Protein AF-A0A7S0G5V7-F1 (afdb_monomer)

pLDDT: mean 76.87, std 15.33, range [42.5, 92.94]

Structure (mmCIF, N/CA/C/O backbone):
data_AF-A0A7S0G5V7-F1
#
_entry.id   AF-A0A7S0G5V7-F1
#
loop_
_atom_site.group_PDB
_atom_site.id
_atom_site.type_symbol
_atom_site.label_atom_id
_atom_site.label_alt_id
_atom_site.label_comp_id
_atom_site.label_asym_id
_atom_site.label_entity_id
_atom_site.label_seq_id
_atom_site.pdbx_PDB_ins_code
_atom_site.Cartn_x
_atom_site.Cartn_y
_atom_site.Cartn_z
_atom_site.occupancy
_atom_site.B_iso_or_equiv
_atom_site.auth_seq_id
_atom_site.auth_comp_id
_atom_site.auth_asym_id
_atom_site.auth_atom_id
_atom_site.pdbx_PDB_model_num
ATOM 1 N N . LEU A 1 1 ? 44.697 -11.756 -69.821 1.00 42.50 1 LEU A N 1
ATOM 2 C CA . LEU A 1 1 ? 44.846 -11.871 -68.350 1.00 42.50 1 LEU A CA 1
ATOM 3 C C . LEU A 1 1 ? 44.866 -10.443 -67.810 1.00 42.50 1 LEU A C 1
ATOM 5 O O . LEU A 1 1 ? 45.796 -9.719 -68.103 1.00 42.50 1 LEU A O 1
ATOM 9 N N . GLY A 1 2 ? 43.761 -9.874 -67.341 1.00 49.69 2 GLY A N 1
ATOM 10 C CA . GL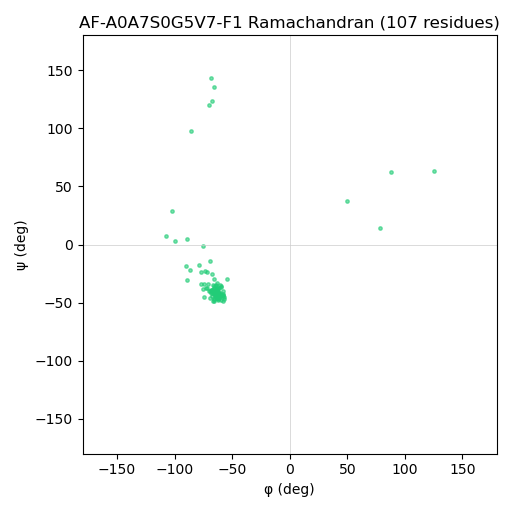Y A 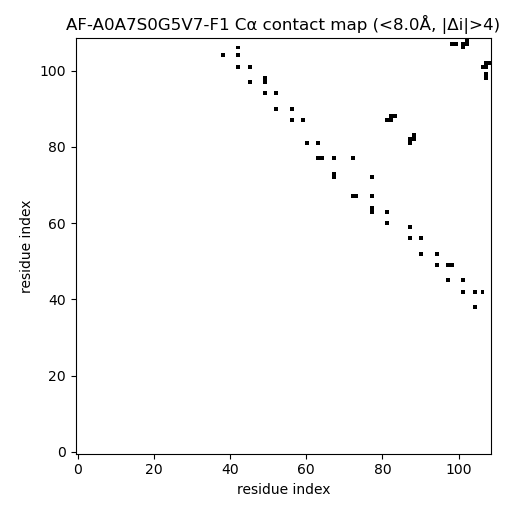1 2 ? 43.261 -10.069 -65.979 1.00 49.69 2 GLY A CA 1
ATOM 11 C C . GLY A 1 2 ? 43.080 -8.692 -65.328 1.00 49.69 2 GLY A C 1
ATOM 12 O O . GLY A 1 2 ? 43.785 -8.350 -64.394 1.00 49.69 2 GLY A O 1
ATOM 13 N N . GLY A 1 3 ? 42.182 -7.868 -65.878 1.00 48.44 3 GLY A N 1
ATOM 14 C CA . GLY A 1 3 ? 41.890 -6.512 -65.390 1.00 48.44 3 GLY A CA 1
ATOM 15 C C . GLY A 1 3 ? 40.592 -6.433 -64.590 1.00 48.44 3 GLY A C 1
ATOM 16 O O . GLY A 1 3 ? 39.904 -5.418 -64.620 1.00 48.44 3 GLY A O 1
ATOM 17 N N . ALA A 1 4 ? 40.191 -7.517 -63.925 1.00 50.19 4 ALA A N 1
ATOM 18 C CA . ALA A 1 4 ? 38.993 -7.505 -63.105 1.00 50.19 4 ALA A CA 1
ATOM 19 C C . ALA A 1 4 ? 39.317 -6.989 -61.694 1.00 50.19 4 ALA A C 1
ATOM 21 O O . ALA A 1 4 ? 39.639 -7.736 -60.779 1.00 50.19 4 ALA A O 1
ATOM 22 N N . SER A 1 5 ? 39.035 -5.701 -61.510 1.00 58.12 5 SER A N 1
ATOM 23 C CA . SER A 1 5 ? 38.118 -5.297 -60.443 1.00 58.12 5 SER A CA 1
ATOM 24 C C . SER A 1 5 ? 38.677 -5.029 -59.038 1.00 58.12 5 SER A C 1
ATOM 26 O O . SER A 1 5 ? 38.208 -5.572 -58.037 1.00 58.12 5 SER A O 1
ATOM 28 N N . SER A 1 6 ? 39.561 -4.031 -58.938 1.00 57.75 6 SER A N 1
ATOM 29 C CA . SER A 1 6 ? 39.791 -3.312 -57.670 1.00 57.75 6 SER A CA 1
ATOM 30 C C . SER A 1 6 ? 38.497 -2.644 -57.158 1.00 57.75 6 SER A C 1
ATOM 32 O O . SER A 1 6 ? 38.171 -2.708 -55.971 1.00 57.75 6 SER A O 1
ATOM 34 N N . ARG A 1 7 ? 37.656 -2.118 -58.068 1.00 58.00 7 ARG A N 1
ATOM 35 C CA . ARG A 1 7 ? 36.338 -1.556 -57.713 1.00 58.00 7 ARG A CA 1
ATOM 36 C C . ARG A 1 7 ? 35.378 -2.587 -57.115 1.00 58.00 7 ARG A C 1
ATOM 38 O O . ARG A 1 7 ? 34.771 -2.276 -56.094 1.00 58.00 7 ARG A O 1
ATOM 45 N N . ALA A 1 8 ? 35.253 -3.803 -57.663 1.00 61.16 8 ALA A N 1
ATOM 46 C CA . ALA A 1 8 ? 34.369 -4.804 -57.047 1.00 61.16 8 ALA A CA 1
ATOM 47 C C . ALA A 1 8 ? 34.945 -5.387 -55.753 1.00 61.16 8 ALA A C 1
ATOM 49 O O . ALA A 1 8 ? 34.183 -5.886 -54.927 1.00 61.16 8 ALA A O 1
ATOM 50 N N . PHE A 1 9 ? 36.264 -5.344 -55.547 1.00 58.91 9 PHE A N 1
ATOM 51 C CA . PHE A 1 9 ? 36.851 -5.710 -54.258 1.00 58.91 9 PHE A CA 1
ATOM 52 C C . PHE A 1 9 ? 36.503 -4.677 -53.171 1.00 58.91 9 PHE A C 1
ATOM 54 O O . PHE A 1 9 ? 36.015 -5.050 -52.103 1.00 58.91 9 PHE A O 1
ATOM 61 N N . CYS A 1 10 ? 36.639 -3.379 -53.467 1.00 61.44 10 CYS A N 1
ATOM 62 C CA . CYS A 1 10 ? 36.243 -2.303 -52.551 1.00 61.44 10 CYS A CA 1
ATOM 63 C C . CYS A 1 10 ? 34.727 -2.253 -52.303 1.00 61.44 10 CYS A C 1
ATOM 65 O O . CYS A 1 10 ? 34.300 -2.007 -51.174 1.00 61.44 10 CYS A O 1
ATOM 67 N N . GLN A 1 11 ? 33.909 -2.515 -53.327 1.00 61.50 11 GLN A N 1
ATOM 68 C CA . GLN A 1 11 ? 32.452 -2.525 -53.187 1.00 61.50 11 GLN A CA 1
ATOM 69 C C . GLN A 1 11 ? 31.983 -3.671 -52.279 1.00 61.50 11 GLN A C 1
ATOM 71 O O . GLN A 1 11 ? 31.311 -3.415 -51.285 1.00 61.50 11 GLN A O 1
ATOM 76 N N . ARG A 1 12 ? 32.471 -4.900 -52.503 1.00 61.84 12 ARG A N 1
ATOM 77 C CA . ARG A 1 12 ? 32.131 -6.066 -51.667 1.00 61.84 12 ARG A CA 1
ATOM 78 C C . ARG A 1 12 ? 32.514 -5.899 -50.198 1.00 61.84 12 ARG A C 1
ATOM 80 O O . ARG A 1 12 ? 31.786 -6.356 -49.321 1.00 61.84 12 ARG A O 1
ATOM 87 N N . ARG A 1 13 ? 33.639 -5.234 -49.908 1.00 63.12 13 ARG A N 1
ATOM 88 C CA . ARG A 1 13 ? 34.047 -4.939 -48.524 1.00 63.12 13 ARG A CA 1
ATOM 89 C C . ARG A 1 13 ? 33.094 -3.962 -47.836 1.00 63.12 13 ARG A C 1
ATOM 91 O O . ARG A 1 13 ? 32.764 -4.185 -46.674 1.00 63.12 13 ARG A O 1
ATOM 98 N N . ARG A 1 14 ? 32.631 -2.926 -48.546 1.00 61.56 14 ARG A N 1
ATOM 99 C CA . ARG A 1 14 ? 31.630 -1.980 -48.025 1.00 61.56 14 ARG A CA 1
ATOM 100 C C . ARG A 1 14 ? 30.289 -2.666 -47.790 1.00 61.56 14 ARG A C 1
ATOM 102 O O . ARG A 1 14 ? 29.751 -2.552 -46.693 1.00 61.56 14 ARG A O 1
ATOM 109 N N . ASP A 1 15 ? 29.813 -3.448 -48.752 1.00 65.88 15 ASP A N 1
ATOM 110 C CA . ASP A 1 15 ? 28.529 -4.149 -48.647 1.00 65.88 15 ASP A CA 1
ATOM 111 C C . ASP A 1 15 ? 28.540 -5.162 -47.484 1.00 65.88 15 ASP A C 1
ATOM 113 O O . ASP A 1 15 ? 27.605 -5.219 -46.685 1.00 65.88 15 ASP A O 1
ATOM 117 N N . ALA A 1 16 ? 29.648 -5.889 -47.291 1.00 65.75 16 ALA A N 1
ATOM 118 C CA . ALA A 1 16 ? 29.824 -6.786 -46.147 1.00 65.75 16 ALA A CA 1
ATOM 119 C C . ALA A 1 16 ? 29.842 -6.042 -44.797 1.00 65.75 16 ALA A C 1
ATOM 121 O O . ALA A 1 16 ? 29.352 -6.563 -43.793 1.00 65.75 16 ALA A O 1
ATOM 122 N N . GLN A 1 17 ? 30.396 -4.827 -44.750 1.00 64.50 17 GLN A N 1
ATOM 123 C CA . GLN A 1 17 ? 30.432 -4.006 -43.539 1.00 64.50 17 GLN A CA 1
ATOM 124 C C . GLN A 1 17 ? 29.045 -3.432 -43.202 1.00 64.50 17 GLN A C 1
ATOM 126 O O . GLN A 1 17 ? 28.662 -3.427 -42.032 1.00 64.50 17 GLN A O 1
ATOM 131 N N . VAL A 1 18 ? 28.261 -3.041 -44.214 1.00 68.56 18 VAL A N 1
ATOM 132 C CA . VAL A 1 18 ? 26.857 -2.615 -44.066 1.00 68.56 18 VAL A CA 1
ATOM 133 C C . VAL A 1 18 ? 25.986 -3.771 -43.573 1.00 68.56 18 VAL A C 1
ATOM 135 O O . VAL A 1 18 ? 25.249 -3.600 -42.606 1.00 68.56 18 VAL A O 1
ATOM 138 N N . MET A 1 19 ? 26.133 -4.969 -44.146 1.00 59.88 19 MET A N 1
ATOM 139 C CA . MET A 1 19 ? 25.376 -6.157 -43.728 1.00 59.88 19 MET A CA 1
ATOM 140 C C . MET A 1 19 ? 25.682 -6.586 -42.285 1.00 59.88 19 MET A C 1
ATOM 142 O O . MET A 1 19 ? 24.772 -6.951 -41.542 1.00 59.88 19 MET A O 1
ATOM 146 N N . LYS A 1 20 ? 26.948 -6.502 -41.846 1.00 61.12 20 LYS A N 1
ATOM 147 C CA . LYS A 1 20 ? 27.325 -6.759 -40.442 1.00 61.12 20 LYS A CA 1
ATOM 148 C C . LYS A 1 20 ? 26.692 -5.746 -39.485 1.00 61.12 20 LYS A C 1
ATOM 150 O O . LYS A 1 20 ? 26.219 -6.128 -38.418 1.00 61.12 20 LYS A O 1
ATOM 155 N N . ARG A 1 21 ? 26.647 -4.470 -39.877 1.00 59.59 21 ARG A N 1
ATOM 156 C CA . ARG A 1 21 ? 26.043 -3.392 -39.081 1.00 59.59 21 ARG A CA 1
ATOM 157 C C . ARG A 1 21 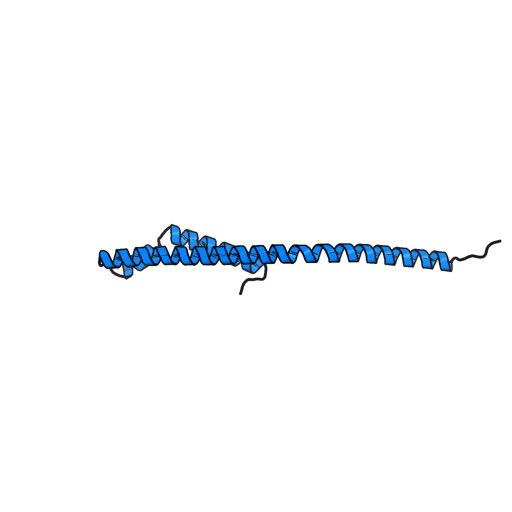? 24.520 -3.517 -39.018 1.00 59.59 21 ARG A C 1
ATOM 159 O O . ARG A 1 21 ? 23.956 -3.358 -37.944 1.00 59.59 21 ARG A O 1
ATOM 166 N N . ALA A 1 22 ? 23.879 -3.880 -40.129 1.00 59.19 22 ALA A N 1
ATOM 167 C CA . ALA A 1 22 ? 22.446 -4.155 -40.192 1.00 59.19 22 ALA A CA 1
ATOM 168 C C . ALA A 1 22 ? 22.065 -5.345 -39.300 1.00 59.19 22 ALA A C 1
ATOM 170 O O . ALA A 1 22 ? 21.171 -5.210 -38.474 1.00 59.19 22 ALA A O 1
ATOM 171 N N . ARG A 1 23 ? 22.803 -6.465 -39.368 1.00 58.47 23 ARG A N 1
ATOM 172 C CA . ARG A 1 23 ? 22.598 -7.613 -38.463 1.00 58.47 23 ARG A CA 1
ATOM 173 C C . ARG A 1 23 ? 22.772 -7.235 -36.993 1.00 58.47 23 ARG A C 1
ATOM 175 O O . ARG A 1 23 ? 21.949 -7.616 -36.174 1.00 58.47 23 ARG A O 1
ATOM 182 N N . SER A 1 24 ? 23.796 -6.447 -36.667 1.00 56.72 24 SER A N 1
ATOM 183 C CA . SER A 1 24 ? 24.013 -5.975 -35.294 1.00 56.72 24 SER A CA 1
ATOM 184 C C . SER A 1 24 ? 22.915 -5.024 -34.804 1.00 56.72 24 SER A C 1
ATOM 186 O O . SER A 1 24 ? 22.648 -4.989 -33.608 1.00 56.72 24 SER A O 1
ATOM 188 N N . ASN A 1 25 ? 22.285 -4.260 -35.702 1.00 57.03 25 ASN A N 1
ATOM 189 C CA . ASN A 1 25 ? 21.138 -3.423 -35.360 1.00 57.03 25 ASN A CA 1
ATOM 190 C C . ASN A 1 25 ? 19.880 -4.269 -35.152 1.00 57.03 25 ASN A C 1
ATOM 192 O O . ASN A 1 25 ? 19.200 -4.076 -34.157 1.00 57.03 25 ASN A O 1
ATOM 196 N N . VAL A 1 26 ? 19.600 -5.237 -36.030 1.00 57.44 26 VAL A N 1
ATOM 197 C CA . VAL A 1 26 ? 18.429 -6.126 -35.911 1.00 57.44 26 VAL A CA 1
ATOM 198 C C . VAL A 1 26 ? 18.430 -6.887 -34.580 1.00 57.44 26 VAL A C 1
ATOM 200 O O . VAL A 1 26 ? 17.393 -6.960 -33.934 1.00 57.44 26 VAL A O 1
ATOM 203 N N . VAL A 1 27 ? 19.594 -7.360 -34.116 1.00 54.91 27 VAL A N 1
ATOM 204 C CA . VAL A 1 27 ? 19.716 -8.007 -32.794 1.00 54.91 27 VAL A CA 1
ATOM 205 C C . VAL A 1 27 ? 19.373 -7.039 -31.651 1.00 54.91 27 VAL A C 1
ATOM 207 O O . VAL A 1 27 ? 18.691 -7.426 -30.713 1.00 54.91 27 VAL A O 1
ATOM 210 N N . ARG A 1 28 ? 19.751 -5.759 -31.758 1.00 47.59 28 ARG A N 1
ATOM 211 C CA . ARG A 1 28 ? 19.449 -4.734 -30.742 1.00 47.59 28 ARG A CA 1
ATOM 212 C C . ARG A 1 28 ? 17.983 -4.300 -30.683 1.00 47.59 28 ARG A C 1
ATOM 214 O O . ARG A 1 28 ? 17.568 -3.764 -29.662 1.00 47.59 28 ARG A O 1
ATOM 221 N N . TYR A 1 29 ? 17.220 -4.462 -31.762 1.00 49.81 29 TYR A N 1
ATOM 222 C CA . TYR A 1 29 ? 15.797 -4.102 -31.775 1.00 49.81 29 TYR A CA 1
ATOM 223 C C . TYR A 1 29 ? 14.893 -5.234 -31.269 1.00 49.81 29 TYR A C 1
ATOM 225 O O . TYR A 1 29 ? 13.802 -4.941 -30.799 1.00 49.81 29 TYR A O 1
ATOM 233 N N . ALA A 1 30 ? 15.347 -6.491 -31.304 1.00 45.12 30 ALA A N 1
ATOM 234 C CA . ALA A 1 30 ? 14.562 -7.638 -30.842 1.00 45.12 30 ALA A CA 1
ATOM 235 C C . ALA A 1 30 ? 14.509 -7.767 -29.305 1.00 45.12 30 ALA A C 1
ATOM 237 O O . ALA A 1 30 ? 13.476 -8.128 -28.760 1.00 45.12 30 ALA A O 1
ATOM 238 N N . GLU A 1 31 ? 15.576 -7.404 -28.587 1.00 50.06 31 GLU A N 1
ATOM 239 C CA . GLU A 1 31 ? 15.623 -7.489 -27.111 1.00 50.06 31 GLU A CA 1
ATOM 240 C C . GLU A 1 31 ? 14.700 -6.473 -26.407 1.00 50.06 31 GLU A C 1
ATOM 242 O O . GLU A 1 31 ? 14.444 -6.568 -25.208 1.00 50.06 31 GLU A O 1
ATOM 247 N N . LYS A 1 32 ? 14.204 -5.469 -27.140 1.00 47.50 32 LYS A N 1
ATOM 248 C CA . LYS A 1 32 ? 13.457 -4.347 -26.565 1.00 47.50 32 LYS A CA 1
ATOM 249 C C . LYS A 1 32 ? 11.944 -4.573 -26.493 1.00 47.50 32 LYS A C 1
ATOM 251 O O . LYS A 1 32 ? 11.290 -3.857 -25.744 1.00 47.50 32 LYS A O 1
ATOM 256 N N . GLU A 1 33 ? 11.394 -5.526 -27.245 1.00 51.66 33 GLU A N 1
ATOM 257 C CA . GLU A 1 33 ? 9.938 -5.744 -27.279 1.00 51.66 33 GLU A CA 1
ATOM 258 C C . GLU A 1 33 ? 9.444 -6.735 -26.217 1.00 51.66 33 GLU A C 1
ATOM 260 O O . GLU A 1 33 ? 8.365 -6.529 -25.677 1.00 51.66 33 GLU A O 1
ATOM 265 N N . GLU A 1 34 ? 10.241 -7.726 -25.806 1.00 54.91 34 GLU A N 1
ATOM 266 C CA . GLU A 1 34 ? 9.793 -8.708 -24.795 1.00 54.91 34 GLU A CA 1
ATOM 267 C C . GLU A 1 34 ? 9.821 -8.171 -23.353 1.00 54.91 34 GLU A C 1
ATOM 269 O O . GLU A 1 34 ? 9.059 -8.610 -22.498 1.00 54.91 34 GLU A O 1
ATOM 274 N N . THR A 1 35 ? 10.647 -7.162 -23.072 1.00 58.88 35 THR A N 1
ATOM 275 C CA . THR A 1 35 ? 10.784 -6.597 -21.715 1.00 58.88 35 THR A CA 1
ATOM 276 C C . THR A 1 35 ? 9.652 -5.647 -21.324 1.00 58.88 35 THR A C 1
ATOM 278 O O . THR A 1 35 ? 9.468 -5.360 -20.141 1.00 58.88 35 THR A O 1
ATOM 281 N N . PHE A 1 36 ? 8.881 -5.143 -22.291 1.00 58.91 36 PHE A N 1
ATOM 282 C CA . PHE A 1 36 ? 7.839 -4.150 -22.025 1.00 58.91 36 PHE A CA 1
ATOM 283 C C . PHE A 1 36 ? 6.599 -4.782 -21.376 1.00 58.91 36 PHE A C 1
ATOM 285 O O . PHE A 1 36 ? 6.028 -4.203 -20.449 1.00 58.91 36 PHE A O 1
ATOM 292 N N . ASP A 1 37 ? 6.234 -5.992 -21.808 1.00 72.81 37 ASP A N 1
ATOM 293 C CA . ASP A 1 37 ? 5.077 -6.725 -21.286 1.00 72.81 37 ASP A CA 1
ATOM 294 C C . ASP A 1 37 ? 5.323 -7.253 -19.864 1.00 72.81 37 ASP A C 1
ATOM 296 O O . ASP A 1 37 ? 4.436 -7.163 -19.015 1.00 72.81 37 ASP A O 1
ATOM 300 N N . GLU A 1 38 ? 6.539 -7.713 -19.554 1.00 75.88 38 GLU A N 1
ATOM 301 C CA . GLU A 1 38 ? 6.913 -8.145 -18.197 1.00 75.88 38 GLU A CA 1
ATOM 302 C C . GLU A 1 38 ? 6.894 -6.981 -17.197 1.00 75.88 38 GLU A C 1
ATOM 304 O O . GLU A 1 38 ? 6.387 -7.108 -16.082 1.00 75.88 38 GLU A O 1
ATOM 309 N N . VAL A 1 39 ? 7.397 -5.813 -17.605 1.00 82.06 39 VAL A N 1
ATOM 310 C CA . VAL A 1 39 ? 7.400 -4.598 -16.778 1.00 82.06 39 VAL A CA 1
ATOM 311 C C . VAL A 1 39 ? 5.977 -4.071 -16.560 1.00 82.06 39 VAL A C 1
ATOM 313 O O . VAL A 1 39 ? 5.634 -3.655 -15.451 1.00 82.06 39 VAL A O 1
ATOM 316 N N . ALA A 1 40 ? 5.122 -4.131 -17.584 1.00 83.12 40 ALA A N 1
ATOM 317 C CA . ALA A 1 40 ? 3.710 -3.780 -17.463 1.00 83.12 40 ALA A CA 1
ATOM 318 C C . ALA A 1 40 ? 2.943 -4.756 -16.551 1.00 83.12 40 ALA A C 1
ATOM 320 O O . ALA A 1 40 ? 2.164 -4.314 -15.703 1.00 83.12 40 ALA A O 1
ATOM 321 N N . ALA A 1 41 ? 3.193 -6.064 -16.677 1.00 86.12 41 ALA A N 1
ATOM 322 C CA . ALA A 1 41 ? 2.614 -7.086 -15.807 1.00 86.12 41 ALA A CA 1
ATOM 323 C C . ALA A 1 41 ? 3.040 -6.875 -14.347 1.00 86.12 41 ALA A C 1
ATOM 325 O O . ALA A 1 41 ? 2.192 -6.816 -13.456 1.00 86.12 41 ALA A O 1
ATOM 326 N N . ARG A 1 42 ? 4.332 -6.624 -14.109 1.00 87.38 42 ARG A N 1
ATOM 327 C CA . ARG A 1 42 ? 4.865 -6.315 -12.778 1.00 87.38 42 ARG A CA 1
ATOM 328 C C . ARG A 1 42 ? 4.226 -5.065 -12.173 1.00 87.38 42 ARG A C 1
ATOM 330 O O . ARG A 1 42 ? 3.843 -5.067 -11.005 1.00 87.38 42 ARG A O 1
ATOM 337 N N . ALA A 1 43 ? 4.059 -4.002 -12.959 1.00 86.94 43 ALA A N 1
ATOM 338 C CA . ALA A 1 43 ? 3.390 -2.787 -12.503 1.00 86.94 43 ALA A CA 1
ATOM 339 C C . ALA A 1 43 ? 1.908 -3.026 -12.154 1.00 86.94 43 ALA A C 1
ATOM 341 O O . ALA A 1 43 ? 1.391 -2.420 -11.211 1.00 86.94 43 ALA A O 1
ATOM 342 N N . ALA A 1 44 ? 1.217 -3.901 -12.890 1.00 87.19 44 ALA A N 1
ATOM 343 C CA . ALA A 1 44 ? -0.159 -4.289 -12.589 1.00 87.19 44 ALA A CA 1
ATOM 344 C C . ALA A 1 44 ? -0.255 -5.093 -11.281 1.00 87.19 44 ALA A C 1
ATOM 346 O O . ALA A 1 44 ? -1.092 -4.771 -10.437 1.00 87.19 44 ALA A O 1
ATOM 347 N N . GLU A 1 45 ? 0.642 -6.060 -11.072 1.00 88.50 45 GLU A N 1
ATOM 348 C CA . GLU A 1 45 ? 0.734 -6.829 -9.823 1.00 88.50 45 GLU A CA 1
ATOM 349 C C . GLU A 1 45 ? 0.962 -5.912 -8.615 1.00 88.50 45 GLU A C 1
ATOM 351 O O . GLU A 1 45 ? 0.242 -5.989 -7.619 1.00 88.50 45 GLU A O 1
ATOM 356 N N . ILE A 1 46 ? 1.923 -4.987 -8.717 1.00 90.19 46 ILE A N 1
ATOM 357 C CA . ILE A 1 46 ? 2.227 -4.026 -7.649 1.00 90.19 46 ILE A CA 1
ATOM 358 C C . ILE A 1 46 ? 0.993 -3.184 -7.304 1.00 90.19 46 ILE A C 1
ATOM 360 O O . ILE A 1 46 ? 0.696 -2.982 -6.125 1.00 90.19 46 ILE A O 1
ATOM 364 N N . LYS A 1 47 ? 0.235 -2.723 -8.306 1.00 88.69 47 LYS A N 1
ATOM 365 C CA . LYS A 1 47 ? -1.003 -1.957 -8.083 1.00 88.69 47 LYS A CA 1
ATOM 366 C C . LYS A 1 47 ? -2.061 -2.774 -7.347 1.00 88.69 47 LYS A C 1
ATOM 368 O O . LYS A 1 47 ? -2.667 -2.261 -6.408 1.00 88.69 47 LYS A O 1
ATOM 373 N N . GLU A 1 48 ? -2.255 -4.034 -7.726 1.00 90.00 48 GLU A N 1
ATOM 374 C CA . GLU A 1 48 ? -3.210 -4.914 -7.049 1.00 90.00 48 GLU A CA 1
ATOM 375 C C . GLU A 1 48 ? -2.818 -5.144 -5.582 1.00 90.00 48 GLU A C 1
ATOM 377 O O . GLU A 1 48 ? -3.660 -5.050 -4.682 1.00 90.00 48 GLU A O 1
ATOM 382 N N . VAL A 1 49 ? -1.525 -5.361 -5.319 1.00 92.06 49 VAL A N 1
ATOM 383 C CA . VAL A 1 49 ? -0.997 -5.508 -3.956 1.00 92.06 49 VAL A CA 1
ATOM 384 C C . VAL A 1 49 ? -1.192 -4.221 -3.150 1.00 92.06 49 VAL A C 1
ATOM 386 O O . VAL A 1 49 ? -1.670 -4.283 -2.015 1.00 92.06 49 VAL A O 1
ATOM 389 N N . ILE A 1 50 ? -0.895 -3.052 -3.729 1.00 91.94 50 ILE A N 1
ATOM 390 C CA . ILE A 1 50 ? -1.124 -1.741 -3.099 1.00 91.94 50 ILE A CA 1
ATOM 391 C C . ILE A 1 50 ? -2.600 -1.574 -2.716 1.00 91.94 50 ILE A C 1
ATOM 393 O O . ILE A 1 50 ? -2.905 -1.178 -1.586 1.00 91.94 50 ILE A O 1
ATOM 397 N N . ASP A 1 51 ? -3.528 -1.902 -3.615 1.00 92.69 51 ASP A N 1
ATOM 398 C CA . ASP A 1 51 ? -4.963 -1.813 -3.340 1.00 92.69 51 ASP A CA 1
ATOM 399 C C . ASP A 1 51 ? -5.404 -2.794 -2.246 1.00 92.69 51 ASP A C 1
ATOM 401 O O . ASP A 1 51 ? -6.212 -2.444 -1.376 1.00 92.69 51 ASP A O 1
ATOM 405 N N 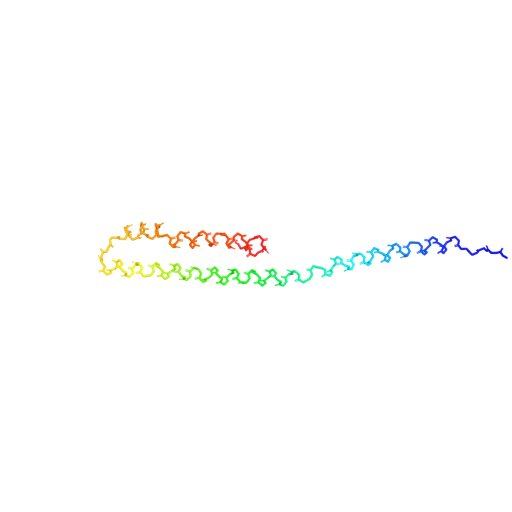. GLY A 1 52 ? -4.854 -4.010 -2.240 1.00 91.06 52 GLY A N 1
ATOM 406 C CA . GLY A 1 52 ? -5.070 -4.995 -1.182 1.00 91.06 52 GLY A CA 1
ATOM 407 C C . GLY A 1 52 ? -4.605 -4.490 0.187 1.00 91.06 52 GLY A C 1
ATOM 408 O O . GLY A 1 52 ? -5.362 -4.542 1.163 1.00 91.06 52 GLY A O 1
ATOM 409 N N . LEU A 1 53 ? -3.398 -3.927 0.253 1.00 92.25 53 LEU A N 1
ATOM 410 C CA . LEU A 1 53 ? -2.822 -3.351 1.470 1.00 92.25 53 LEU A CA 1
ATOM 411 C C . LEU A 1 53 ? -3.627 -2.145 1.974 1.00 92.25 53 LEU A C 1
ATOM 413 O O . LEU A 1 53 ? -3.902 -2.044 3.173 1.00 92.25 53 LEU A O 1
ATOM 417 N N . LYS A 1 54 ? -4.095 -1.270 1.075 1.00 91.62 54 LYS A N 1
ATOM 418 C CA . LYS A 1 54 ? -4.971 -0.136 1.420 1.00 91.62 54 LYS A CA 1
ATOM 419 C C . LYS A 1 54 ? -6.304 -0.600 2.009 1.00 91.62 54 LYS A C 1
ATOM 421 O O . LYS A 1 54 ? -6.740 -0.064 3.031 1.00 91.62 54 LYS A O 1
ATOM 426 N N . LYS A 1 55 ? -6.927 -1.627 1.423 1.00 92.75 55 LYS A N 1
ATOM 427 C CA . LYS A 1 55 ? -8.155 -2.239 1.964 1.00 92.75 55 LYS A CA 1
ATOM 428 C C . LYS A 1 55 ? -7.915 -2.866 3.335 1.00 92.75 55 LYS A C 1
ATOM 430 O O . LYS A 1 55 ? -8.741 -2.708 4.232 1.00 92.75 55 LYS A O 1
ATOM 435 N N . PHE A 1 56 ? -6.792 -3.557 3.521 1.00 92.06 56 PHE A N 1
ATOM 436 C CA . PHE A 1 56 ? -6.449 -4.159 4.809 1.00 92.06 56 PHE A CA 1
ATOM 437 C C . PHE A 1 56 ? -6.234 -3.095 5.895 1.00 92.06 56 PHE A C 1
ATOM 439 O O . PHE A 1 56 ? -6.796 -3.204 6.984 1.00 92.06 56 PHE A O 1
ATOM 446 N N . ARG A 1 57 ? -5.536 -2.001 5.566 1.00 90.75 57 ARG A N 1
ATOM 447 C CA . ARG A 1 57 ? -5.388 -0.831 6.444 1.00 90.75 57 ARG A CA 1
ATOM 448 C C . ARG A 1 57 ? -6.738 -0.236 6.847 1.00 90.75 57 ARG A C 1
ATOM 450 O O . ARG A 1 57 ? -6.944 0.048 8.024 1.00 90.75 57 ARG A O 1
ATOM 457 N N . GLN A 1 58 ? -7.663 -0.070 5.898 1.00 91.12 58 GLN A N 1
ATOM 458 C CA . GLN A 1 58 ? -9.013 0.426 6.193 1.00 91.12 58 GLN A CA 1
ATOM 459 C C . GLN A 1 58 ? -9.769 -0.495 7.151 1.00 91.12 58 GLN A C 1
ATOM 461 O O . GLN A 1 58 ? -10.330 -0.003 8.122 1.00 91.12 58 GLN A O 1
ATOM 466 N N . ARG A 1 59 ? -9.707 -1.818 6.959 1.00 92.25 59 ARG A N 1
ATOM 467 C CA . ARG A 1 59 ? -10.350 -2.779 7.874 1.00 92.25 59 ARG A CA 1
ATOM 468 C C . ARG A 1 59 ? -9.849 -2.645 9.310 1.00 92.25 59 ARG A C 1
ATOM 470 O O . ARG A 1 59 ? -10.658 -2.592 10.226 1.00 92.25 59 ARG A O 1
ATOM 477 N N . ILE A 1 60 ? -8.537 -2.500 9.509 1.00 89.75 60 ILE A N 1
ATOM 478 C CA . ILE A 1 60 ? -7.963 -2.272 10.848 1.00 89.75 60 ILE A CA 1
ATOM 479 C C . ILE A 1 60 ? -8.517 -0.975 11.460 1.00 89.75 60 ILE A C 1
ATOM 481 O O . ILE A 1 60 ? -8.865 -0.932 12.644 1.00 89.75 60 ILE A O 1
ATOM 485 N N . ILE A 1 61 ? -8.629 0.091 10.665 1.00 89.00 61 ILE A N 1
ATOM 486 C CA . ILE A 1 61 ? -9.205 1.364 11.117 1.00 89.00 61 ILE A CA 1
ATOM 487 C C . ILE A 1 61 ? -10.692 1.199 11.472 1.00 89.00 61 ILE A C 1
ATOM 489 O O . ILE A 1 61 ? -11.146 1.693 12.506 1.00 89.00 61 ILE A O 1
ATOM 493 N N . ASP A 1 62 ? -11.456 0.474 10.667 1.00 91.00 62 ASP A N 1
ATOM 494 C CA . ASP A 1 62 ? -12.882 0.243 10.893 1.00 91.00 62 ASP A CA 1
ATOM 495 C C . ASP A 1 62 ? -13.133 -0.620 12.137 1.00 91.00 62 ASP A C 1
ATOM 497 O O . ASP A 1 62 ? -14.009 -0.313 12.953 1.00 91.00 62 ASP A O 1
ATOM 501 N N . ASP A 1 63 ? -12.316 -1.647 12.350 1.00 89.44 63 ASP A N 1
ATOM 502 C CA . ASP A 1 63 ? -12.395 -2.513 13.524 1.00 89.44 63 ASP A CA 1
ATOM 503 C C . ASP A 1 63 ? -12.044 -1.742 14.799 1.00 89.44 63 ASP A C 1
ATO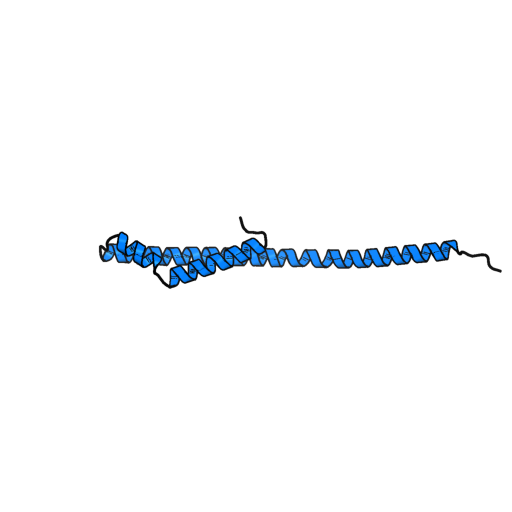M 505 O O . ASP A 1 63 ? -12.795 -1.752 15.779 1.00 89.44 63 ASP A O 1
ATOM 509 N N . THR A 1 64 ? -10.939 -0.995 14.785 1.00 86.75 64 THR A N 1
ATOM 510 C CA . THR A 1 64 ? -10.509 -0.187 15.936 1.00 86.75 64 THR A CA 1
ATOM 511 C C . THR A 1 64 ? -11.486 0.947 16.246 1.00 86.75 64 THR A C 1
ATOM 513 O O . THR A 1 64 ? -11.768 1.207 17.419 1.00 86.75 64 THR A O 1
ATOM 516 N N . THR A 1 65 ? -12.071 1.595 15.235 1.00 87.50 65 THR A N 1
ATOM 517 C CA . THR A 1 65 ? -13.121 2.608 15.438 1.00 87.50 65 THR A CA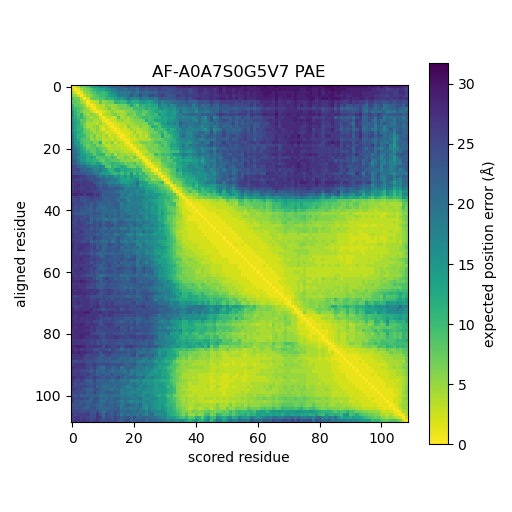 1
ATOM 518 C C . THR A 1 65 ? -14.411 1.998 15.968 1.00 87.50 65 THR A C 1
ATOM 520 O O . THR A 1 65 ? -15.036 2.575 16.863 1.00 87.50 65 THR A O 1
ATOM 523 N N . SER A 1 66 ? -14.797 0.818 15.487 1.00 89.38 66 SER A N 1
ATOM 524 C CA . SER A 1 66 ? -15.956 0.080 15.991 1.00 89.38 66 SER A CA 1
ATOM 525 C C . SER A 1 66 ? -15.766 -0.334 17.449 1.00 89.38 66 SER A C 1
ATOM 527 O O . SER A 1 66 ? -16.675 -0.161 18.266 1.00 89.38 66 SER A O 1
ATOM 529 N N . LEU A 1 67 ? -14.572 -0.808 17.813 1.00 87.19 67 LEU A N 1
ATOM 530 C CA . LEU A 1 67 ? -14.213 -1.118 19.196 1.00 87.19 67 LEU A CA 1
ATOM 531 C C . LEU A 1 67 ? -14.235 0.136 20.072 1.00 87.19 67 LEU A C 1
ATOM 533 O O . LEU A 1 67 ? -14.862 0.125 21.128 1.00 87.19 67 LEU A O 1
ATOM 537 N N . ALA A 1 68 ? -13.644 1.240 19.615 1.00 86.06 68 ALA A N 1
ATOM 538 C CA . ALA A 1 68 ? -13.627 2.502 20.351 1.00 86.06 68 ALA A CA 1
ATOM 539 C C . ALA A 1 68 ? -15.024 3.073 20.612 1.00 86.06 68 ALA A C 1
ATOM 541 O O . ALA A 1 68 ? -15.274 3.590 21.702 1.00 86.06 68 ALA A O 1
ATOM 542 N N . LYS A 1 69 ? -15.947 2.944 19.649 1.00 87.00 69 LYS A N 1
ATOM 543 C CA . LYS A 1 69 ? -17.360 3.306 19.836 1.00 87.00 69 LYS A CA 1
ATOM 544 C C . LYS A 1 69 ? -18.009 2.463 20.935 1.00 87.00 69 LYS A C 1
ATOM 546 O O . LYS A 1 69 ? -18.703 3.022 21.781 1.00 87.00 69 LYS A O 1
ATOM 551 N N . LYS A 1 70 ? -17.745 1.149 20.970 1.00 88.25 70 LYS A N 1
ATOM 552 C CA . LYS A 1 70 ? -18.267 0.242 22.012 1.00 88.25 70 LYS A CA 1
ATOM 553 C C . LYS A 1 70 ? -17.763 0.615 23.407 1.00 88.25 70 LYS A C 1
ATOM 555 O O . LYS A 1 70 ? -18.549 0.635 24.347 1.00 88.25 70 LYS A O 1
ATOM 560 N N . ILE A 1 71 ? -16.482 0.962 23.535 1.00 87.38 71 ILE A N 1
ATOM 561 C CA . ILE A 1 71 ? -15.868 1.325 24.826 1.00 87.38 71 ILE A CA 1
ATOM 562 C C . ILE A 1 71 ? -15.977 2.823 25.166 1.00 87.38 71 ILE A C 1
ATOM 564 O O . ILE A 1 71 ? -15.410 3.259 26.164 1.00 87.38 71 ILE A O 1
ATOM 568 N N . LYS A 1 72 ? -16.677 3.623 24.343 1.00 86.25 72 LYS A N 1
ATOM 569 C CA . LYS A 1 72 ? -16.789 5.092 24.468 1.00 86.25 72 LYS A CA 1
ATOM 570 C C . LYS A 1 72 ? -15.429 5.790 24.634 1.00 86.25 72 LYS A C 1
ATOM 572 O O . LYS A 1 72 ? -15.303 6.763 25.377 1.00 86.25 72 LYS A O 1
ATOM 577 N N . ALA A 1 73 ? -14.398 5.296 23.947 1.00 80.62 73 ALA A N 1
ATOM 578 C CA . ALA A 1 73 ? -13.064 5.874 24.036 1.00 80.62 73 ALA A CA 1
ATOM 579 C C . ALA A 1 73 ? -13.022 7.279 23.402 1.00 80.62 73 ALA A C 1
ATOM 581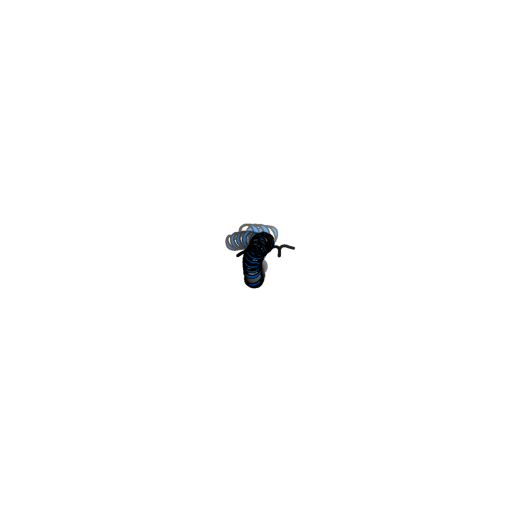 O O . ALA A 1 73 ? -13.646 7.517 22.362 1.00 80.62 73 ALA A O 1
ATOM 582 N N . PRO A 1 74 ? -12.252 8.218 23.979 1.00 85.12 74 PRO A N 1
ATOM 583 C CA . PRO A 1 74 ? -12.088 9.544 23.403 1.00 85.12 74 PRO A CA 1
ATOM 584 C C . PRO A 1 74 ? -11.345 9.458 22.064 1.00 85.12 74 PRO A C 1
ATOM 586 O O . PRO A 1 74 ? -10.304 8.808 21.953 1.00 85.12 74 PRO A O 1
ATOM 589 N N . GLN A 1 75 ? -11.831 10.186 21.054 1.00 82.00 75 GLN A N 1
ATOM 590 C CA . GLN A 1 75 ? -11.274 10.164 19.692 1.00 82.00 75 GLN A CA 1
ATOM 591 C C . GLN A 1 75 ? -9.768 10.467 19.631 1.00 82.00 75 GLN A C 1
ATOM 593 O O . GLN A 1 75 ? -9.070 9.947 18.764 1.00 82.00 75 GLN A O 1
ATOM 598 N N . LYS A 1 76 ? -9.244 11.275 20.566 1.00 83.31 76 LYS A N 1
ATOM 599 C CA . LYS A 1 76 ? -7.804 11.561 20.669 1.00 83.31 76 LYS A CA 1
ATOM 600 C C . LYS A 1 76 ? -6.981 10.287 20.894 1.00 83.31 76 LYS A C 1
ATOM 602 O O . LYS A 1 76 ? -5.982 10.082 20.215 1.00 83.31 76 LYS A O 1
ATOM 607 N N . LYS A 1 77 ? -7.440 9.400 21.784 1.00 81.56 77 LYS A N 1
ATOM 608 C CA . LYS A 1 77 ? -6.754 8.138 22.102 1.00 81.56 77 LYS A CA 1
ATOM 609 C C . LYS A 1 77 ? -6.841 7.130 20.964 1.00 81.56 77 LYS A C 1
ATOM 611 O O . LYS A 1 77 ? -5.878 6.415 20.726 1.00 81.56 77 LYS A O 1
ATOM 616 N N . LEU A 1 78 ? -7.948 7.124 20.222 1.00 83.31 78 LEU A N 1
ATOM 617 C CA . LEU A 1 78 ? -8.072 6.316 19.011 1.00 83.31 78 LEU A CA 1
ATOM 618 C C . LEU A 1 78 ? -7.051 6.739 17.947 1.00 83.31 78 LEU A C 1
ATOM 620 O O . LEU A 1 78 ? -6.353 5.890 17.405 1.00 83.31 78 LEU A O 1
ATOM 624 N N . LYS A 1 79 ? -6.924 8.043 17.675 1.00 83.50 79 LYS A N 1
ATOM 625 C CA . LYS A 1 79 ? -5.941 8.550 16.704 1.00 83.50 79 LYS A CA 1
ATOM 626 C C . LYS A 1 79 ? -4.504 8.216 17.117 1.00 83.50 79 LYS A C 1
ATOM 628 O O . LYS A 1 79 ? -3.720 7.789 16.279 1.00 83.50 79 LYS A O 1
ATOM 633 N N . GLU A 1 80 ? -4.180 8.352 18.405 1.00 84.75 80 GLU A N 1
ATOM 634 C CA . GLU A 1 80 ? -2.875 7.945 18.948 1.00 84.75 80 GLU A CA 1
ATOM 635 C C . GLU A 1 80 ? -2.622 6.437 18.797 1.00 84.75 80 GLU A C 1
ATOM 637 O O . GLU A 1 80 ? -1.512 6.039 18.453 1.00 84.75 80 GLU A O 1
ATOM 642 N N . ALA A 1 81 ? -3.633 5.599 19.047 1.00 83.00 81 ALA A N 1
ATOM 643 C CA . ALA A 1 81 ? -3.521 4.147 18.929 1.00 83.00 81 ALA A CA 1
ATOM 644 C C . ALA A 1 81 ? -3.356 3.699 17.470 1.00 83.00 81 ALA A C 1
ATOM 646 O O . ALA A 1 81 ? -2.507 2.862 17.184 1.00 83.00 81 ALA A O 1
ATOM 647 N N . LEU A 1 82 ? -4.110 4.304 16.549 1.00 83.62 82 LEU A N 1
ATOM 648 C CA . LEU A 1 82 ? -3.989 4.067 15.110 1.00 83.62 82 LEU A CA 1
ATOM 649 C C . LEU A 1 82 ? -2.603 4.451 14.584 1.00 83.62 82 LEU A C 1
ATOM 651 O O . LEU A 1 82 ? -2.001 3.686 13.839 1.00 83.62 82 LEU A O 1
ATOM 655 N N . ALA A 1 83 ? -2.067 5.594 15.019 1.00 81.69 83 ALA A N 1
ATOM 656 C CA . ALA A 1 83 ? -0.736 6.051 14.618 1.00 81.69 83 ALA A CA 1
ATOM 657 C C . ALA A 1 83 ? 0.403 5.164 15.155 1.00 81.69 83 ALA A C 1
ATOM 659 O O . ALA A 1 83 ? 1.482 5.126 14.573 1.00 81.69 83 ALA A O 1
ATOM 660 N N . LYS A 1 84 ? 0.179 4.461 16.271 1.00 85.50 84 LYS A N 1
ATOM 661 C CA . LYS A 1 84 ? 1.165 3.567 16.900 1.00 85.50 84 LYS A CA 1
ATOM 662 C C . LYS A 1 84 ? 0.942 2.090 16.571 1.00 85.50 84 LYS A C 1
ATOM 664 O O . LYS A 1 84 ? 1.646 1.245 17.119 1.00 85.50 84 LYS A O 1
ATOM 669 N N . HIS A 1 85 ? -0.035 1.761 15.726 1.00 84.31 85 HIS A N 1
ATOM 670 C CA . HIS A 1 85 ? -0.364 0.372 15.437 1.00 84.31 85 HIS A CA 1
ATOM 671 C C . HIS A 1 85 ? 0.764 -0.274 14.614 1.00 84.31 85 HIS A C 1
ATOM 673 O O . HIS A 1 85 ? 1.034 0.191 13.502 1.00 84.31 85 HIS A O 1
ATOM 679 N N . PRO A 1 86 ? 1.413 -1.347 15.107 1.00 88.00 86 PRO A N 1
ATOM 680 C CA . PRO A 1 86 ? 2.591 -1.921 14.456 1.00 88.00 86 PRO A CA 1
ATOM 681 C C . PRO A 1 86 ? 2.280 -2.416 13.042 1.00 88.00 86 PRO A C 1
ATOM 683 O O . PRO A 1 86 ? 3.110 -2.265 12.150 1.00 88.00 86 PRO A O 1
ATOM 686 N N . ASP A 1 87 ? 1.073 -2.937 12.810 1.00 87.25 87 ASP A N 1
ATOM 687 C CA . ASP A 1 87 ? 0.692 -3.410 11.478 1.00 87.25 87 ASP A CA 1
ATOM 688 C C . ASP A 1 87 ? 0.413 -2.257 10.513 1.00 87.25 87 ASP A C 1
ATOM 690 O O . ASP A 1 87 ? 0.760 -2.367 9.345 1.00 87.25 87 ASP A O 1
ATOM 694 N N . ILE A 1 88 ? -0.132 -1.124 10.983 1.00 88.62 88 ILE A N 1
ATOM 695 C CA . ILE A 1 88 ? -0.343 0.045 10.113 1.00 88.62 88 ILE A CA 1
ATOM 696 C C . ILE A 1 88 ? 1.011 0.620 9.702 1.00 88.62 88 ILE A C 1
ATOM 698 O O . ILE A 1 88 ? 1.205 0.917 8.532 1.00 88.62 88 ILE A O 1
ATOM 702 N N . LEU A 1 89 ? 1.963 0.702 10.635 1.00 89.69 89 LEU A N 1
ATOM 703 C CA . LEU A 1 89 ? 3.317 1.171 10.340 1.00 89.69 89 LEU A CA 1
ATOM 704 C C . LEU A 1 89 ? 4.024 0.277 9.314 1.00 89.69 89 LEU A C 1
ATOM 706 O O . LEU A 1 89 ? 4.644 0.795 8.390 1.00 89.69 89 LEU A O 1
ATOM 710 N N . LYS A 1 90 ? 3.897 -1.051 9.444 1.00 91.44 90 LYS A N 1
ATOM 711 C CA . LYS A 1 90 ? 4.450 -2.005 8.469 1.00 91.44 90 LYS A CA 1
ATOM 712 C C . LYS A 1 90 ? 3.794 -1.872 7.096 1.00 91.44 90 LYS A C 1
ATOM 714 O O . LYS A 1 90 ? 4.492 -1.864 6.088 1.00 91.44 90 LYS A O 1
ATOM 719 N N . ILE A 1 91 ? 2.467 -1.750 7.054 1.00 90.75 91 ILE A N 1
ATOM 720 C CA . ILE A 1 91 ? 1.733 -1.556 5.799 1.00 90.75 91 ILE A CA 1
ATOM 721 C C . ILE A 1 91 ? 2.168 -0.250 5.137 1.00 90.75 91 ILE A C 1
ATOM 723 O O . ILE A 1 91 ? 2.458 -0.249 3.948 1.00 90.75 91 ILE A O 1
ATOM 727 N N . ASP A 1 92 ? 2.260 0.838 5.902 1.00 90.31 92 ASP A N 1
ATOM 728 C CA . ASP A 1 92 ? 2.662 2.144 5.384 1.00 90.31 92 ASP A CA 1
ATOM 729 C C . ASP A 1 92 ? 4.111 2.101 4.851 1.00 90.31 92 ASP A C 1
ATOM 731 O O . ASP A 1 92 ? 4.365 2.640 3.776 1.00 90.31 92 ASP A O 1
ATOM 735 N N . SER A 1 93 ? 5.044 1.390 5.506 1.00 92.38 93 SER A N 1
ATOM 736 C CA . SER A 1 93 ? 6.395 1.187 4.952 1.00 92.38 93 SER A CA 1
ATOM 737 C C . SER A 1 93 ? 6.395 0.369 3.659 1.00 92.38 93 SER A C 1
ATOM 739 O O . SER A 1 93 ? 7.045 0.763 2.694 1.00 92.38 93 SER A O 1
ATOM 741 N N . SER A 1 94 ? 5.636 -0.730 3.603 1.00 92.12 94 SER A N 1
ATOM 742 C CA . SER A 1 94 ? 5.558 -1.562 2.397 1.00 92.12 94 SER A CA 1
ATOM 743 C C . SER A 1 94 ? 4.885 -0.829 1.237 1.00 92.12 94 SER A C 1
ATOM 745 O O . SER A 1 94 ? 5.289 -0.999 0.093 1.00 92.12 94 SER A O 1
ATOM 747 N N . LEU A 1 95 ? 3.891 0.020 1.513 1.00 92.38 95 LEU A N 1
ATOM 748 C CA . LEU A 1 95 ? 3.273 0.874 0.500 1.00 92.38 95 LEU A CA 1
ATOM 749 C C . LEU A 1 95 ? 4.290 1.840 -0.111 1.00 92.38 95 LEU A C 1
ATOM 751 O O . LEU A 1 95 ? 4.327 1.964 -1.327 1.00 92.38 95 LEU A O 1
ATOM 755 N N . ILE A 1 96 ? 5.143 2.465 0.706 1.00 92.94 96 ILE A N 1
ATOM 756 C CA . ILE A 1 96 ? 6.190 3.374 0.216 1.00 92.94 96 ILE A CA 1
ATOM 757 C C . ILE A 1 96 ? 7.185 2.634 -0.688 1.00 92.94 96 ILE A C 1
ATOM 759 O O . ILE A 1 96 ? 7.568 3.155 -1.734 1.00 92.94 96 ILE A O 1
ATOM 763 N N . GLU A 1 97 ? 7.604 1.426 -0.307 1.00 92.44 97 GLU A N 1
ATOM 764 C CA . GLU A 1 97 ? 8.516 0.607 -1.117 1.00 92.44 97 GLU A CA 1
ATOM 765 C C . GLU A 1 97 ? 7.891 0.222 -2.464 1.00 92.44 97 GLU A C 1
ATOM 767 O O . GLU A 1 97 ? 8.519 0.400 -3.507 1.00 92.44 97 GLU A O 1
ATOM 772 N N . LEU A 1 98 ? 6.635 -0.226 -2.451 1.00 90.88 98 LEU A N 1
ATOM 773 C CA . LEU A 1 98 ? 5.899 -0.610 -3.656 1.00 90.88 98 LEU A CA 1
ATOM 774 C C . LEU A 1 98 ? 5.601 0.588 -4.569 1.00 90.88 98 LEU A C 1
ATOM 776 O O . LEU A 1 98 ? 5.707 0.479 -5.788 1.00 90.88 98 LEU A O 1
ATOM 780 N N . GLU A 1 99 ? 5.257 1.745 -4.003 1.00 90.06 99 GLU A N 1
ATOM 781 C CA . GLU A 1 99 ? 5.061 2.985 -4.764 1.00 90.06 99 GLU A CA 1
ATOM 782 C C . GLU A 1 99 ? 6.375 3.468 -5.390 1.00 90.06 99 GLU A C 1
ATOM 784 O O . GLU A 1 99 ? 6.381 3.950 -6.525 1.00 90.06 99 GLU A O 1
ATOM 789 N 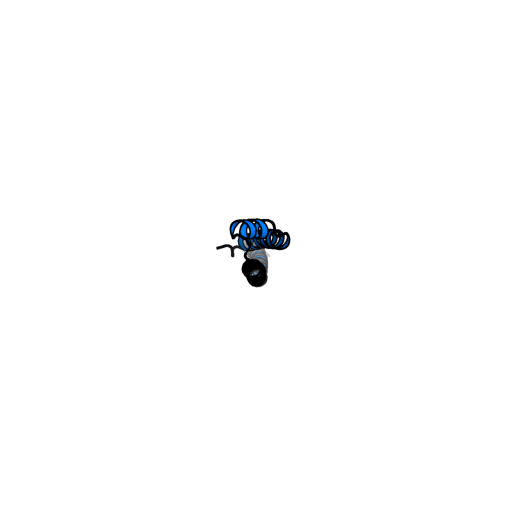N . LYS A 1 100 ? 7.501 3.285 -4.693 1.00 91.56 100 LYS A N 1
ATOM 790 C CA . LYS A 1 100 ? 8.828 3.574 -5.239 1.00 91.56 100 LYS A CA 1
ATOM 791 C C . LYS A 1 100 ? 9.174 2.640 -6.401 1.00 91.56 100 LYS A C 1
ATOM 793 O O . LYS A 1 100 ? 9.585 3.140 -7.445 1.00 91.56 100 LYS A O 1
ATOM 798 N N . GLU A 1 101 ? 8.960 1.331 -6.254 1.00 88.31 101 GLU A N 1
ATOM 799 C CA . GLU A 1 101 ? 9.156 0.354 -7.338 1.00 88.31 101 GLU A CA 1
ATOM 800 C C . GLU A 1 101 ? 8.279 0.714 -8.549 1.00 88.31 101 GLU A C 1
ATOM 802 O O . GLU A 1 101 ? 8.761 0.774 -9.677 1.00 88.31 101 GLU A O 1
ATOM 807 N N . LEU A 1 102 ? 7.013 1.078 -8.325 1.00 88.75 102 LEU A N 1
ATOM 808 C CA . LEU A 1 102 ? 6.103 1.491 -9.396 1.00 88.75 102 LEU A CA 1
ATOM 809 C C . LEU A 1 102 ? 6.580 2.754 -10.135 1.00 88.75 102 LEU A C 1
ATOM 811 O O . LEU A 1 102 ? 6.434 2.854 -11.357 1.00 88.75 102 LEU A O 1
ATOM 815 N N . ASN A 1 103 ? 7.156 3.712 -9.406 1.00 88.94 103 ASN A N 1
ATOM 816 C CA . ASN A 1 103 ? 7.722 4.928 -9.982 1.00 88.94 103 ASN A CA 1
ATOM 817 C C . ASN A 1 103 ? 8.991 4.645 -10.802 1.00 88.94 103 ASN A C 1
ATOM 819 O O . ASN A 1 103 ? 9.157 5.193 -11.888 1.00 88.94 103 ASN A O 1
ATOM 823 N N . GLU A 1 104 ? 9.856 3.744 -10.330 1.00 86.75 104 GLU A N 1
ATOM 824 C CA . GLU A 1 104 ? 11.056 3.307 -11.059 1.00 86.75 104 GLU A CA 1
ATOM 825 C C . GLU A 1 104 ? 10.708 2.604 -12.382 1.00 86.75 104 GLU A C 1
ATOM 827 O O . GLU A 1 104 ? 11.410 2.784 -13.377 1.00 86.75 104 GLU A O 1
ATOM 832 N N . LEU A 1 105 ? 9.581 1.884 -12.432 1.00 83.44 105 LEU A N 1
ATOM 833 C CA . LEU A 1 105 ? 9.050 1.280 -13.659 1.00 83.44 105 LEU A CA 1
ATOM 834 C C . LEU A 1 105 ? 8.391 2.297 -14.616 1.00 83.44 105 LEU A C 1
ATOM 836 O O . LEU A 1 105 ? 7.931 1.914 -15.689 1.00 83.44 105 LEU A O 1
ATOM 840 N N . GLY A 1 106 ? 8.330 3.584 -14.253 1.00 80.88 106 GLY A N 1
ATOM 841 C CA . GLY A 1 106 ? 7.726 4.641 -15.074 1.00 80.88 106 GLY A CA 1
ATOM 842 C C . GLY A 1 106 ? 6.195 4.683 -15.030 1.00 80.88 106 GLY A C 1
ATOM 843 O O . GLY A 1 106 ? 5.579 5.346 -15.862 1.00 80.88 106 GLY A O 1
ATOM 844 N N . TYR A 1 107 ? 5.578 3.993 -14.064 1.00 74.56 107 TYR A N 1
ATOM 845 C CA . TYR A 1 107 ? 4.126 3.977 -13.836 1.00 74.56 107 TYR A CA 1
ATOM 846 C C . TYR A 1 107 ? 3.703 4.757 -12.580 1.00 74.56 107 TYR A C 1
ATOM 848 O O . TYR A 1 107 ? 2.532 4.689 -12.189 1.00 74.56 107 TYR A O 1
ATOM 856 N N . GLY A 1 108 ? 4.636 5.471 -11.941 1.00 66.56 108 GLY A N 1
ATOM 857 C CA . GLY A 1 108 ? 4.342 6.415 -10.865 1.00 66.56 108 GLY A CA 1
ATOM 858 C C . GLY A 1 108 ? 3.568 7.609 -11.418 1.00 66.56 108 GLY A C 1
ATOM 859 O O . GLY A 1 1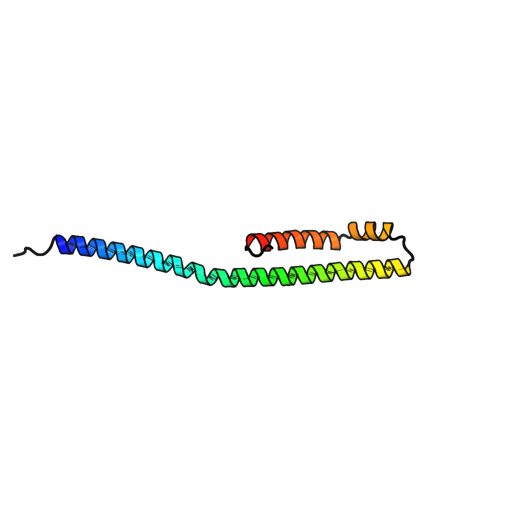08 ? 4.012 8.234 -12.379 1.00 66.56 108 GLY A O 1
ATOM 860 N N . GLN A 1 109 ? 2.391 7.877 -10.852 1.00 55.72 109 GLN A N 1
ATOM 861 C CA . GLN A 1 109 ? 1.597 9.071 -11.156 1.00 55.72 109 GLN A CA 1
ATOM 862 C C . GLN A 1 109 ? 1.955 10.226 -10.230 1.00 55.72 109 GLN A C 1
ATOM 864 O O . GLN A 1 109 ? 2.177 9.954 -9.028 1.00 55.72 109 GLN A O 1
#

Secondary structure (DSSP, 8-state):
-----HHHHHHHHHHHHHHHHHHHHHHHHHTTTHHHHHHHHHHHHHHHHHHHHHHHHHHHHHHHHHHHHHTT--HHHHHHHHHT-HHHHHHHHHHHHHHHHHHHTT---

Radius of gyration: 30.86 Å; Cα contacts (8 Å, |Δi|>4): 32; chains: 1; bounding box: 63×23×93 Å

Foldseek 3Di:
DDPDDPPVVVVVVVVVVVVVVVVVVVVVVVVPPVVLVVLVVLLVVLVVVLVVLVVVLVVVLVVLVVVCVVVVPDVVVSVVCSVPPPSNVVSVVVSVVSLVSSVVSVNRD

Organism: NCBI:txid101924

Solvent-accessible surface area (backbone atoms only — not comparable to full-atom values): 6235 Å² total; per-residue (Å²): 141,85,85,83,47,72,65,60,52,57,48,53,55,49,54,53,52,51,52,54,50,50,52,57,47,55,59,64,60,59,69,60,65,68,55,51,58,57,53,51,50,52,47,50,52,51,50,53,51,47,53,51,51,52,53,50,50,48,50,54,51,52,51,54,51,53,51,33,61,74,70,68,53,58,68,70,58,51,55,54,49,58,76,64,30,68,66,52,54,51,49,54,53,51,45,53,54,50,52,48,53,31,36,75,73,71,69,53,130

Mean predicted aligned error: 13.38 Å

Sequence (109 aa):
LGGASSRAFCQRRRDAQVMKRARSNVVRYAEKEETFDEVAARAAEIKEVIDGLKKFRQRIIDDTTSLAKKIKAPQKKLKEALAKHPDILKIDSSLIELEKELNELGYGQ

Nearest PDB structures (foldseek):
  4zwt-assembly1_B  TM=6.680E-01  e=7.468E-01  Tequatrovirus T4
  4mh6-assembly1_A  TM=6.887E-01  e=1.890E+00  Vibrio parahaemolyticus RIMD 2210633